Protein AF-A0A7V9ZVP1-F1 (afdb_monomer_lite)

Radius of gyration: 14.94 Å; chains: 1; bounding box: 48×21×31 Å

Foldseek 3Di:
DDPDDDDDPVRVVVVLCVLLQQVHAAADDPVVNQVSNVHWDPPDPCRVLVSNPNHHDPDDPD

Secondary structure (DSSP, 8-state):
-PPPPPPPHHHHHHHHHHHTT-SS-B---HHHHHHHHS----SSTHHHHHHHHTTBTT----

Structure (mmCIF, N/CA/C/O backbone):
data_AF-A0A7V9ZVP1-F1
#
_entry.id   AF-A0A7V9ZVP1-F1
#
loop_
_atom_site.group_PDB
_atom_site.id
_atom_site.type_symbol
_atom_site.label_atom_id
_atom_site.label_alt_id
_atom_site.label_comp_id
_atom_site.label_asym_id
_atom_site.label_entity_id
_atom_site.label_seq_id
_atom_site.pdbx_PDB_ins_code
_atom_site.Cartn_x
_atom_site.Cartn_y
_atom_site.Cartn_z
_atom_site.occupancy
_atom_site.B_iso_or_equiv
_atom_site.auth_seq_id
_atom_site.auth_comp_id
_atom_site.auth_asym_id
_atom_site.auth_atom_id
_atom_site.pdbx_PDB_model_num
ATOM 1 N N . MET A 1 1 ? -35.156 11.118 14.655 1.00 57.81 1 MET A N 1
ATOM 2 C CA . MET A 1 1 ? -33.962 11.123 13.782 1.00 57.81 1 MET A CA 1
ATOM 3 C C . MET A 1 1 ? -32.932 10.186 14.388 1.00 57.81 1 MET A C 1
ATOM 5 O O . MET A 1 1 ? -32.679 10.302 15.582 1.00 57.81 1 MET A O 1
ATOM 9 N N . ALA A 1 2 ? -32.413 9.221 13.627 1.00 73.19 2 ALA A N 1
ATOM 10 C CA . ALA A 1 2 ? -31.343 8.357 14.125 1.00 73.19 2 ALA A CA 1
ATOM 11 C C . ALA A 1 2 ? -30.085 9.209 14.356 1.00 73.19 2 ALA A C 1
ATOM 13 O O . ALA A 1 2 ? -29.747 10.033 13.508 1.00 73.19 2 ALA A O 1
ATOM 14 N N . ARG A 1 3 ? -29.418 9.049 15.505 1.00 80.94 3 ARG A N 1
ATOM 15 C CA . ARG A 1 3 ? -28.112 9.685 15.724 1.00 80.94 3 ARG A CA 1
ATOM 16 C C . ARG A 1 3 ? -27.120 9.105 14.721 1.00 80.94 3 ARG A C 1
ATOM 18 O O . ARG A 1 3 ? -27.013 7.885 14.602 1.00 80.94 3 ARG A O 1
ATOM 25 N N . GLU A 1 4 ? -26.410 9.978 14.017 1.00 87.25 4 GLU A N 1
ATOM 26 C CA . GLU A 1 4 ? -25.354 9.569 13.100 1.00 87.25 4 GLU A CA 1
ATOM 27 C C . GLU A 1 4 ? -24.246 8.847 13.880 1.00 87.25 4 GLU A C 1
ATOM 29 O O . GLU A 1 4 ? -23.828 9.279 14.959 1.00 87.25 4 GLU A O 1
ATOM 34 N N . ARG A 1 5 ? -23.816 7.690 13.373 1.00 92.00 5 ARG A N 1
ATOM 35 C CA . ARG A 1 5 ? -22.822 6.856 14.051 1.00 92.00 5 ARG A CA 1
ATOM 36 C C . ARG A 1 5 ? -21.430 7.451 13.858 1.00 92.00 5 ARG A C 1
ATOM 38 O O . ARG A 1 5 ? -20.926 7.499 12.740 1.00 92.00 5 ARG A O 1
ATOM 45 N N . VAL A 1 6 ? -20.771 7.792 14.963 1.00 94.31 6 VAL A N 1
ATOM 46 C CA . VAL A 1 6 ? -19.359 8.199 14.968 1.00 94.31 6 VAL A CA 1
ATOM 47 C C . VAL A 1 6 ? -18.461 6.963 14.883 1.00 94.31 6 VAL A C 1
ATOM 49 O O . VAL A 1 6 ? -18.646 6.006 15.634 1.00 94.31 6 VAL A O 1
ATOM 52 N N . LEU A 1 7 ? -17.483 6.984 13.975 1.00 96.06 7 LEU A N 1
ATOM 53 C CA . LEU A 1 7 ? -16.487 5.918 13.851 1.00 96.06 7 LEU A CA 1
ATOM 54 C C . LEU A 1 7 ? -15.428 6.026 14.954 1.00 96.06 7 LEU A C 1
ATOM 56 O O . LEU A 1 7 ? -14.861 7.091 15.198 1.00 96.06 7 LEU A O 1
ATOM 60 N N . SER A 1 8 ? -15.109 4.898 15.576 1.00 97.06 8 SER A N 1
ATOM 61 C CA . SER A 1 8 ? -13.962 4.757 16.464 1.00 97.06 8 SER A CA 1
ATOM 62 C C . SER A 1 8 ? -12.642 4.900 15.702 1.00 97.06 8 SER A C 1
ATOM 64 O O . SER A 1 8 ? -12.548 4.729 14.483 1.00 97.06 8 SER A O 1
ATOM 66 N N . ARG A 1 9 ? -11.560 5.139 16.445 1.00 98.06 9 ARG A N 1
ATOM 67 C CA . ARG A 1 9 ? -10.206 5.224 15.882 1.00 98.06 9 ARG A CA 1
ATOM 68 C C . ARG A 1 9 ? -9.768 3.936 15.179 1.00 98.06 9 ARG A C 1
ATOM 70 O O . ARG A 1 9 ? -9.077 4.007 14.165 1.00 98.06 9 ARG A O 1
ATOM 77 N N . LEU A 1 10 ? -10.170 2.772 15.696 1.00 98.12 10 LEU A N 1
ATOM 78 C CA . LEU A 1 10 ? -9.874 1.489 15.058 1.00 98.12 10 LEU A CA 1
ATOM 79 C C . LEU A 1 10 ? -10.581 1.381 13.702 1.00 98.12 10 LEU A C 1
ATOM 81 O O . LEU A 1 10 ? -9.956 0.998 12.715 1.00 98.12 10 LEU A O 1
ATOM 85 N N . GLU A 1 11 ? -11.851 1.774 13.635 1.00 98.12 11 GLU A N 1
ATOM 86 C CA . GLU A 1 11 ? -12.632 1.751 12.395 1.00 98.12 11 GLU A CA 1
ATOM 87 C C . GLU A 1 11 ? -12.071 2.725 11.363 1.00 98.12 11 GLU A C 1
ATOM 89 O O . GLU A 1 11 ? -11.887 2.344 10.208 1.00 98.12 11 GLU A O 1
ATOM 94 N N . LEU A 1 12 ? -11.703 3.940 11.780 1.00 98.00 12 LEU A N 1
ATOM 95 C CA . LEU A 1 12 ? -11.019 4.901 10.914 1.00 98.00 12 LEU A CA 1
ATOM 96 C C . LEU A 1 12 ? -9.690 4.344 10.389 1.00 98.00 12 LEU A C 1
ATOM 98 O O . LEU A 1 12 ? -9.413 4.443 9.195 1.00 98.00 12 LEU A O 1
ATOM 102 N N . ASN A 1 13 ? -8.892 3.701 11.245 1.00 98.31 13 ASN A N 1
ATOM 103 C CA . ASN A 1 13 ? -7.626 3.092 10.841 1.00 98.31 13 ASN A CA 1
ATOM 104 C C . ASN A 1 13 ? -7.828 1.962 9.820 1.00 98.31 13 ASN A C 1
ATOM 106 O O . ASN A 1 13 ? -7.162 1.948 8.785 1.00 98.31 13 ASN A O 1
ATOM 110 N N . ARG A 1 14 ? -8.765 1.040 10.068 1.00 98.31 14 ARG A N 1
ATOM 111 C CA . ARG A 1 14 ? -9.075 -0.038 9.116 1.00 98.31 14 ARG A CA 1
ATOM 112 C C . ARG A 1 14 ? -9.613 0.526 7.804 1.00 98.31 14 ARG A C 1
ATOM 114 O O . ARG A 1 14 ? -9.199 0.081 6.738 1.00 98.31 14 ARG A O 1
ATOM 121 N N . ALA A 1 15 ? -10.466 1.545 7.868 1.00 97.69 15 ALA A N 1
ATOM 122 C CA . ALA A 1 15 ? -11.014 2.194 6.686 1.00 97.69 15 ALA A CA 1
ATOM 123 C C . ALA A 1 15 ? -9.935 2.941 5.876 1.00 97.69 15 ALA A C 1
ATOM 125 O O . ALA A 1 15 ? -10.010 2.970 4.646 1.00 97.69 15 ALA A O 1
ATOM 126 N N . LEU A 1 16 ? -8.922 3.522 6.528 1.00 96.88 16 LEU A N 1
ATOM 127 C CA . LEU A 1 16 ? -7.761 4.116 5.860 1.00 96.88 16 LEU A CA 1
ATOM 128 C C . LEU A 1 16 ? -6.911 3.040 5.172 1.00 96.88 16 LEU A C 1
ATOM 130 O O . LEU A 1 16 ? -6.654 3.142 3.974 1.00 96.88 16 LEU A O 1
ATOM 134 N N . LEU A 1 17 ? -6.536 1.980 5.893 1.00 98.00 17 LEU A N 1
ATOM 135 C CA . LEU A 1 17 ? -5.730 0.884 5.343 1.00 98.00 17 LEU A CA 1
ATOM 136 C C . LEU A 1 17 ? -6.435 0.179 4.175 1.00 98.00 17 LEU A C 1
ATOM 138 O O . LEU A 1 17 ? -5.790 -0.176 3.190 1.00 98.00 17 LEU A O 1
ATOM 142 N N . ALA A 1 18 ? -7.761 0.025 4.244 1.00 97.88 18 ALA A N 1
ATOM 143 C CA . ALA A 1 18 ? -8.565 -0.517 3.151 1.00 97.88 18 ALA A CA 1
ATOM 144 C C . ALA A 1 18 ? -8.503 0.368 1.894 1.00 97.88 18 ALA A C 1
ATOM 146 O O . ALA A 1 18 ? -8.326 -0.143 0.788 1.00 97.88 18 ALA A O 1
ATOM 147 N N . ARG A 1 19 ? -8.612 1.696 2.048 1.00 96.50 19 ARG A N 1
ATOM 148 C CA . ARG A 1 19 ? -8.482 2.651 0.930 1.00 96.50 19 ARG A CA 1
ATOM 149 C C . ARG A 1 19 ? -7.069 2.664 0.350 1.00 96.50 19 ARG A C 1
ATOM 151 O O . ARG A 1 19 ? -6.923 2.794 -0.859 1.00 96.50 19 ARG A O 1
ATOM 158 N N . GLN A 1 20 ? -6.060 2.445 1.191 1.00 97.50 20 GLN A N 1
ATOM 159 C CA . GLN A 1 20 ? -4.657 2.354 0.788 1.00 97.50 20 GLN A CA 1
ATOM 160 C C . GLN A 1 20 ? -4.243 0.994 0.209 1.00 97.50 20 GLN A C 1
ATOM 162 O O . GLN A 1 20 ? -3.077 0.847 -0.156 1.00 97.50 20 GLN A O 1
ATOM 167 N N . LEU A 1 21 ? -5.165 0.026 0.108 1.00 97.94 21 LEU A N 1
ATOM 168 C CA . LEU A 1 21 ? -4.897 -1.333 -0.382 1.00 97.94 21 LEU A CA 1
ATOM 169 C C . LEU A 1 21 ? -3.875 -2.099 0.482 1.00 97.94 21 LEU A C 1
ATOM 171 O O . LEU A 1 21 ? -3.093 -2.893 -0.023 1.00 97.94 21 LEU A O 1
ATOM 175 N N . LEU A 1 22 ? -3.868 -1.838 1.794 1.00 97.75 22 LEU A N 1
ATOM 176 C CA . LEU A 1 22 ? -2.910 -2.412 2.750 1.00 97.75 22 LEU A CA 1
ATOM 177 C C . LEU A 1 22 ? -3.505 -3.496 3.659 1.00 97.75 22 LEU A C 1
ATOM 179 O O . LEU A 1 22 ? -2.781 -4.093 4.447 1.00 97.75 22 LEU A O 1
ATOM 183 N N . LEU A 1 23 ? -4.814 -3.753 3.584 1.00 98.00 23 LEU A N 1
ATOM 184 C CA . LEU A 1 23 ? -5.430 -4.887 4.294 1.00 98.00 23 LEU A CA 1
ATOM 185 C C . LEU A 1 23 ? -5.380 -6.188 3.491 1.00 98.00 23 LEU A C 1
ATOM 187 O O . LEU A 1 23 ? -5.442 -7.268 4.066 1.00 98.00 23 LEU A O 1
ATOM 191 N N . ARG A 1 24 ? -5.315 -6.070 2.167 1.00 97.31 24 ARG A N 1
ATOM 192 C CA . ARG A 1 24 ? -5.162 -7.173 1.225 1.00 97.31 24 ARG A CA 1
ATOM 193 C C . ARG A 1 24 ? -4.574 -6.624 -0.064 1.00 97.31 24 ARG A C 1
ATOM 195 O O . ARG A 1 24 ? -4.903 -5.495 -0.441 1.00 97.31 24 ARG A O 1
ATOM 202 N N . ARG A 1 25 ? -3.768 -7.437 -0.737 1.00 97.94 25 ARG A N 1
ATOM 203 C CA . ARG A 1 25 ? -3.360 -7.166 -2.112 1.00 97.94 25 ARG A CA 1
ATOM 204 C C . ARG A 1 25 ? -4.578 -7.343 -3.029 1.00 97.94 25 ARG A C 1
ATOM 206 O O . ARG A 1 25 ? -5.558 -8.003 -2.674 1.00 97.94 25 ARG A O 1
ATOM 213 N N . VAL A 1 26 ? -4.581 -6.644 -4.160 1.00 97.94 26 VAL A N 1
ATOM 214 C CA . VAL A 1 26 ? -5.711 -6.638 -5.100 1.00 97.94 26 VAL A CA 1
ATOM 215 C C . VAL A 1 26 ? -5.241 -6.778 -6.541 1.00 97.94 26 VAL A C 1
ATOM 217 O O . VAL A 1 26 ? -4.143 -6.360 -6.899 1.00 97.94 26 VAL A O 1
ATOM 220 N N . THR A 1 27 ? -6.103 -7.317 -7.396 1.00 97.88 27 THR A N 1
ATOM 221 C CA . THR A 1 27 ? -5.889 -7.338 -8.844 1.00 97.88 27 THR A CA 1
ATOM 222 C C . THR A 1 27 ? -6.399 -6.028 -9.439 1.00 97.88 27 THR A C 1
ATOM 224 O O . THR A 1 27 ? -7.598 -5.855 -9.654 1.00 97.88 27 THR A O 1
ATOM 227 N N . LEU A 1 28 ? -5.496 -5.070 -9.658 1.00 96.75 28 LEU A N 1
ATOM 228 C CA . LEU A 1 28 ? -5.784 -3.795 -10.317 1.00 96.75 28 LEU A CA 1
ATOM 229 C C . LEU A 1 28 ? -4.621 -3.393 -11.235 1.00 96.75 28 LEU A C 1
ATOM 231 O O . LEU A 1 28 ? -3.466 -3.656 -10.896 1.00 96.75 28 LEU A O 1
ATOM 235 N N . PRO A 1 29 ? -4.892 -2.685 -12.346 1.00 96.69 29 PRO A N 1
ATOM 236 C CA . PRO A 1 29 ? -3.840 -2.037 -13.121 1.00 96.69 29 PRO A CA 1
ATOM 237 C C . PRO A 1 29 ? -3.074 -1.013 -12.272 1.00 96.69 29 PRO A C 1
ATOM 239 O O . PRO A 1 29 ? -3.681 -0.280 -11.486 1.00 96.69 29 PRO A O 1
ATOM 242 N N . VAL A 1 30 ? -1.757 -0.906 -12.483 1.00 96.50 30 VAL A N 1
ATOM 243 C CA . VAL A 1 30 ? -0.878 0.020 -11.740 1.00 96.50 30 VAL A CA 1
ATOM 244 C C . VAL A 1 30 ? -1.407 1.464 -11.716 1.00 96.50 30 VAL A C 1
ATOM 246 O O . VAL A 1 30 ? -1.505 2.014 -10.617 1.00 96.50 30 VAL A O 1
ATOM 249 N N . PRO A 1 31 ? -1.842 2.078 -12.840 1.00 96.75 31 PRO A N 1
ATOM 250 C CA . PRO A 1 31 ? -2.373 3.443 -12.807 1.00 96.75 31 PRO A CA 1
ATOM 251 C C . PRO A 1 31 ? -3.585 3.591 -11.879 1.00 96.75 31 PRO A C 1
ATOM 253 O O . PRO A 1 31 ? -3.650 4.526 -11.087 1.00 96.75 31 PRO A O 1
ATOM 256 N N . ARG A 1 32 ? -4.500 2.611 -11.886 1.00 97.69 32 ARG A N 1
ATOM 257 C CA . ARG A 1 32 ? -5.690 2.615 -11.017 1.00 97.69 32 ARG A CA 1
ATOM 258 C C . ARG A 1 32 ? -5.337 2.451 -9.545 1.00 97.69 32 ARG A C 1
ATOM 260 O O . ARG A 1 32 ? -5.999 3.031 -8.687 1.00 97.69 32 ARG A O 1
ATOM 267 N N . ALA A 1 33 ? -4.306 1.670 -9.244 1.00 97.31 33 ALA A N 1
ATOM 268 C CA . ALA A 1 33 ? -3.817 1.519 -7.881 1.00 97.31 33 ALA A CA 1
ATOM 269 C C . ALA A 1 33 ? -3.224 2.833 -7.352 1.00 97.31 33 ALA A C 1
ATOM 271 O O . ALA A 1 33 ? -3.530 3.219 -6.226 1.00 97.31 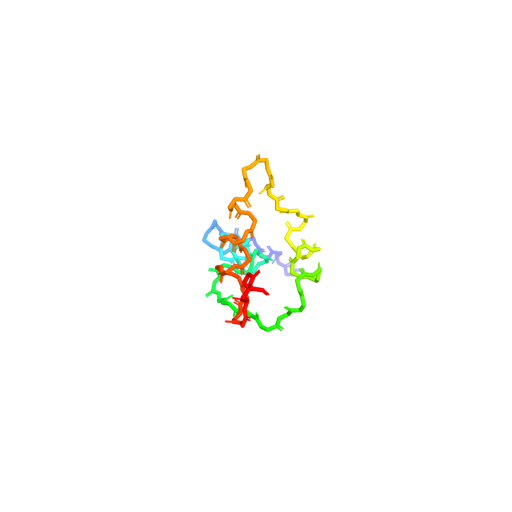33 ALA A O 1
ATOM 272 N N . ILE A 1 34 ? -2.437 3.535 -8.176 1.00 97.19 34 ILE A N 1
ATOM 273 C CA . ILE A 1 34 ? -1.831 4.828 -7.825 1.00 97.19 34 ILE A CA 1
ATOM 274 C C . ILE A 1 34 ? -2.910 5.901 -7.640 1.00 97.19 34 ILE A C 1
ATOM 276 O O . ILE A 1 34 ? -2.920 6.557 -6.602 1.00 97.19 34 ILE A O 1
ATOM 280 N N . GLU A 1 35 ? -3.859 6.026 -8.575 1.00 97.00 35 GLU A N 1
ATOM 281 C CA . GLU A 1 35 ? -5.000 6.954 -8.464 1.00 97.00 35 GLU A CA 1
ATOM 282 C C . GLU A 1 35 ? -5.767 6.751 -7.154 1.00 97.00 35 GLU A C 1
ATOM 284 O O . GLU A 1 35 ? -6.093 7.705 -6.449 1.00 97.00 35 GLU A O 1
ATOM 289 N N . ARG A 1 3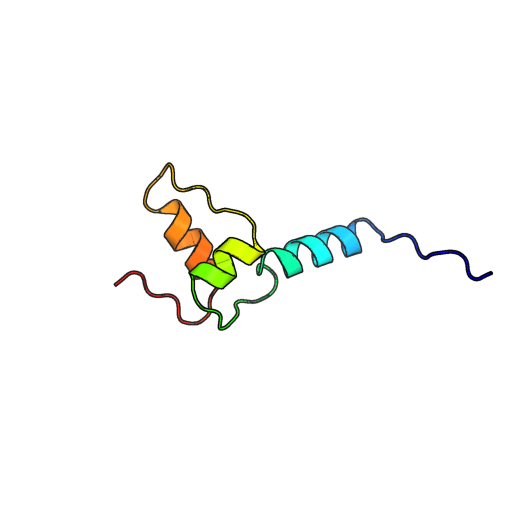6 ? -6.018 5.490 -6.786 1.00 95.88 36 ARG A N 1
ATOM 290 C CA . ARG A 1 36 ? -6.780 5.149 -5.582 1.00 95.88 36 ARG A CA 1
ATOM 291 C C . ARG A 1 36 ? -6.072 5.547 -4.287 1.00 95.88 36 ARG A C 1
ATOM 293 O O . ARG A 1 36 ? -6.750 5.855 -3.308 1.00 95.88 36 ARG A O 1
ATOM 300 N N . VAL A 1 37 ? -4.739 5.531 -4.270 1.00 95.94 37 VAL A N 1
ATOM 301 C CA . VAL A 1 37 ? -3.934 5.953 -3.110 1.00 95.94 37 VAL A CA 1
ATOM 302 C C . VAL A 1 37 ? -3.474 7.414 -3.200 1.00 95.94 37 VAL A C 1
ATOM 304 O O . VAL A 1 37 ? -2.828 7.906 -2.277 1.00 95.94 37 VAL A O 1
ATOM 307 N N . GLY A 1 38 ? -3.827 8.114 -4.282 1.00 96.94 38 GLY A N 1
ATOM 308 C CA . GLY A 1 38 ? -3.498 9.511 -4.563 1.00 96.94 38 GLY A CA 1
ATOM 309 C C . GLY A 1 38 ? -2.123 9.695 -5.203 1.00 96.94 38 GLY A C 1
ATOM 310 O O . GLY A 1 38 ? -2.016 10.302 -6.263 1.00 96.94 38 GLY A O 1
ATOM 311 N N . ALA A 1 39 ? -1.069 9.174 -4.573 1.00 95.81 39 ALA A N 1
ATOM 312 C CA . ALA A 1 39 ? 0.296 9.213 -5.095 1.00 95.81 39 ALA A CA 1
ATOM 313 C C . ALA A 1 39 ? 1.189 8.188 -4.383 1.00 95.81 39 ALA A C 1
ATOM 315 O O . ALA A 1 39 ? 0.888 7.735 -3.277 1.00 95.81 39 ALA A O 1
ATOM 316 N N . LEU A 1 40 ? 2.333 7.876 -4.995 1.00 96.62 40 LEU A N 1
ATOM 317 C CA . LEU A 1 40 ? 3.427 7.151 -4.355 1.00 96.62 40 LEU A CA 1
ATOM 318 C C . LEU A 1 40 ? 4.683 8.018 -4.365 1.00 96.62 40 LEU A C 1
ATOM 320 O O . LEU A 1 40 ? 4.985 8.682 -5.353 1.00 96.62 40 LEU A O 1
ATOM 324 N N . GLN A 1 41 ? 5.421 7.989 -3.260 1.00 95.56 41 GLN A N 1
ATOM 325 C CA . GLN A 1 41 ? 6.715 8.656 -3.173 1.00 95.56 41 GLN A CA 1
ATOM 326 C C . GLN A 1 41 ? 7.731 7.908 -4.043 1.00 95.56 41 GLN A C 1
ATOM 328 O O . GLN A 1 41 ? 7.954 6.710 -3.855 1.00 95.56 41 GLN A O 1
ATOM 333 N N . ALA A 1 42 ? 8.329 8.619 -4.997 1.00 96.06 42 ALA A N 1
ATOM 334 C CA . ALA A 1 42 ? 9.242 8.065 -5.999 1.00 96.06 42 ALA A CA 1
ATOM 335 C C . ALA A 1 42 ? 10.633 8.719 -5.981 1.00 96.06 42 ALA A C 1
ATOM 337 O O . ALA A 1 42 ? 11.411 8.543 -6.912 1.00 96.06 42 ALA A O 1
ATOM 338 N N . GLN A 1 43 ? 10.968 9.463 -4.92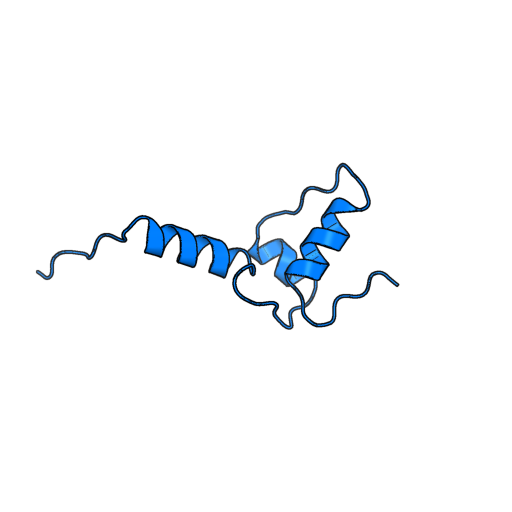0 1.00 97.38 43 GLN A N 1
ATOM 339 C CA . GLN A 1 43 ? 12.256 10.164 -4.809 1.00 97.38 43 GLN A CA 1
ATOM 340 C C . GLN A 1 43 ? 13.434 9.193 -4.638 1.00 97.38 43 GLN A C 1
ATOM 342 O O . GLN A 1 43 ? 14.546 9.501 -5.051 1.00 97.38 43 GLN A O 1
ATOM 347 N N . TRP A 1 44 ? 13.189 8.005 -4.071 1.00 97.38 44 TRP A N 1
ATOM 348 C CA . TRP A 1 44 ? 14.119 6.876 -4.091 1.00 97.38 44 TRP A CA 1
ATOM 349 C C . TRP A 1 44 ? 13.587 5.813 -5.068 1.00 97.38 44 TRP A C 1
ATOM 351 O O . TRP A 1 44 ? 12.475 5.322 -4.847 1.00 97.38 44 TRP A O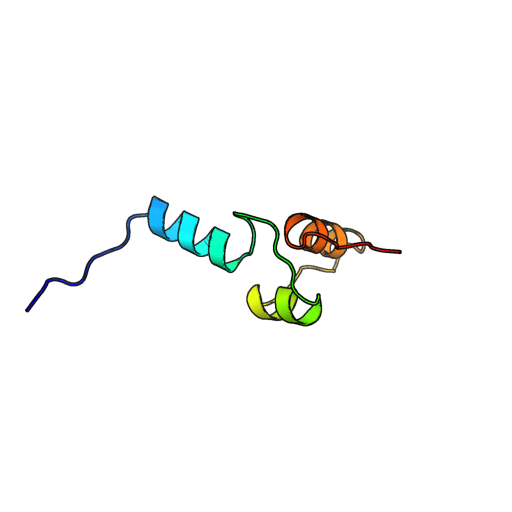 1
ATOM 361 N N . PRO A 1 45 ? 14.330 5.436 -6.130 1.00 94.56 45 PRO A N 1
ATOM 362 C CA . PRO A 1 45 ? 13.789 4.608 -7.212 1.00 94.56 45 PRO A CA 1
ATOM 363 C C . PRO A 1 45 ? 13.155 3.269 -6.782 1.00 94.56 45 PRO A C 1
ATOM 365 O O . PRO A 1 45 ? 12.146 2.895 -7.370 1.00 94.56 45 PRO A O 1
ATOM 368 N N . PRO A 1 46 ? 13.658 2.543 -5.763 1.00 95.38 46 PRO A N 1
ATOM 369 C CA . PRO A 1 46 ? 13.019 1.316 -5.271 1.00 95.38 46 PRO A CA 1
ATOM 370 C C . PRO A 1 46 ? 11.676 1.501 -4.535 1.00 95.38 46 PRO A C 1
ATOM 372 O O . PRO A 1 46 ? 10.843 0.593 -4.573 1.00 95.38 46 PRO A O 1
ATOM 375 N N . SER A 1 47 ? 11.432 2.653 -3.891 1.00 96.00 47 SER A N 1
ATOM 376 C CA . SER A 1 47 ? 10.221 2.926 -3.086 1.00 96.00 47 SER A CA 1
ATOM 377 C C . SER A 1 47 ? 8.893 2.597 -3.783 1.00 96.00 47 SER A C 1
ATOM 379 O O . SER A 1 47 ? 8.090 1.859 -3.201 1.00 96.00 47 SER A O 1
ATOM 381 N N . PRO A 1 48 ? 8.609 3.108 -4.999 1.00 96.38 48 PRO A N 1
ATOM 382 C CA . PRO A 1 48 ? 7.323 2.878 -5.650 1.00 96.38 48 PRO A CA 1
ATOM 383 C C . PRO A 1 48 ? 7.105 1.402 -5.996 1.00 96.38 48 PRO A C 1
ATOM 385 O O . PRO A 1 48 ? 5.981 0.921 -5.883 1.00 96.38 48 PRO A O 1
ATOM 388 N N . TYR A 1 49 ? 8.161 0.656 -6.334 1.00 96.69 49 TYR A N 1
ATOM 389 C CA . TYR A 1 49 ? 8.052 -0.776 -6.624 1.00 96.69 49 TYR A CA 1
ATOM 390 C C . TYR A 1 49 ? 7.673 -1.577 -5.379 1.00 96.69 49 TYR A C 1
ATOM 392 O O . TYR A 1 49 ? 6.779 -2.417 -5.446 1.00 96.69 49 TYR A O 1
ATOM 400 N N . ILE A 1 50 ? 8.288 -1.278 -4.230 1.00 96.75 50 ILE A N 1
ATOM 401 C CA . ILE A 1 50 ? 7.926 -1.902 -2.948 1.00 96.75 50 ILE A CA 1
ATOM 402 C C . ILE A 1 50 ? 6.480 -1.542 -2.586 1.00 96.75 50 ILE A C 1
ATOM 404 O O . ILE A 1 50 ? 5.693 -2.400 -2.190 1.00 96.75 50 ILE A O 1
ATOM 408 N N . ALA A 1 51 ? 6.098 -0.277 -2.769 1.00 97.31 51 ALA A N 1
ATOM 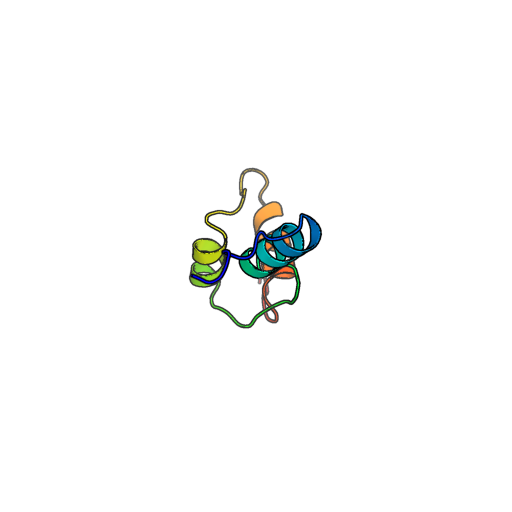409 C CA . ALA A 1 51 ? 4.744 0.180 -2.493 1.00 97.31 51 ALA A CA 1
ATOM 410 C C . ALA A 1 51 ? 3.688 -0.518 -3.370 1.00 97.31 51 ALA A C 1
ATOM 412 O O . ALA A 1 51 ? 2.611 -0.841 -2.862 1.00 97.31 51 ALA A O 1
ATOM 413 N N . LEU A 1 52 ? 3.976 -0.753 -4.651 1.00 97.56 52 LEU A N 1
ATOM 414 C CA . LEU A 1 52 ? 3.091 -1.473 -5.570 1.00 97.56 52 LEU A CA 1
ATOM 415 C C . LEU A 1 52 ? 3.051 -2.972 -5.257 1.00 97.56 52 LEU A C 1
ATOM 417 O O . LEU A 1 52 ? 1.962 -3.539 -5.184 1.00 97.56 52 LEU A O 1
ATOM 421 N N . TRP A 1 53 ? 4.200 -3.588 -4.974 1.00 97.56 53 TRP A N 1
ATOM 422 C CA . TRP A 1 53 ? 4.295 -4.998 -4.586 1.00 97.56 53 TRP A CA 1
ATOM 423 C C . TRP A 1 53 ? 3.429 -5.323 -3.359 1.00 97.56 53 TRP A C 1
ATOM 425 O O . TRP A 1 53 ?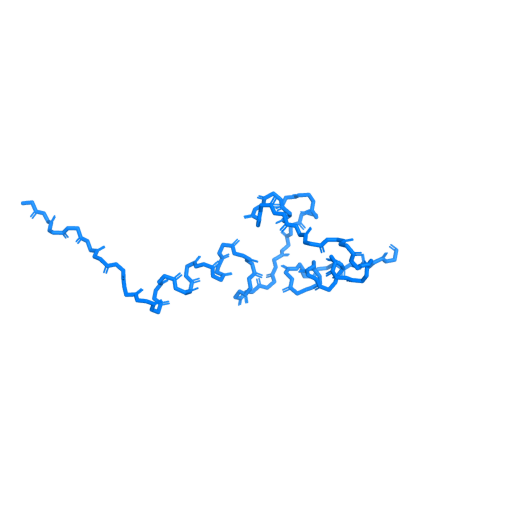 2.665 -6.290 -3.376 1.00 97.56 53 TRP A O 1
ATOM 435 N N . SER A 1 54 ? 3.446 -4.458 -2.339 1.00 97.25 54 SER A N 1
ATOM 436 C CA . SER A 1 54 ? 2.628 -4.620 -1.127 1.00 97.25 54 SER A CA 1
ATOM 437 C C . SER A 1 54 ? 1.117 -4.464 -1.352 1.00 97.25 54 SER A C 1
ATOM 439 O O . SER A 1 54 ? 0.343 -4.782 -0.452 1.00 97.25 54 SER A O 1
ATOM 441 N N . ARG A 1 55 ? 0.679 -3.952 -2.511 1.00 98.00 55 ARG A N 1
ATOM 442 C CA . ARG A 1 55 ? -0.730 -3.610 -2.803 1.00 98.00 55 ARG A CA 1
ATOM 443 C C . ARG A 1 55 ? -1.352 -4.443 -3.920 1.00 98.00 55 ARG A C 1
ATOM 445 O O . ARG A 1 55 ? -2.574 -4.562 -3.965 1.00 98.00 55 ARG A O 1
ATOM 452 N N . LEU A 1 56 ? -0.549 -4.993 -4.825 1.00 98.12 56 LEU A N 1
ATOM 453 C CA . LEU A 1 56 ? -1.014 -5.639 -6.051 1.00 98.12 56 LEU A CA 1
ATOM 454 C C . LEU A 1 56 ? -0.577 -7.097 -6.109 1.00 98.12 56 LEU A C 1
ATOM 456 O O . LEU A 1 56 ? 0.604 -7.361 -5.913 1.00 98.12 56 LEU A O 1
ATOM 460 N N . GLU A 1 57 ? -1.502 -8.015 -6.405 1.00 97.25 57 GLU A N 1
ATOM 461 C CA . GLU A 1 57 ? -1.249 -9.468 -6.354 1.00 97.25 57 GLU A CA 1
ATOM 462 C C . GLU A 1 57 ? -0.175 -9.938 -7.346 1.00 97.25 57 GLU A C 1
ATOM 464 O O . GLU A 1 57 ? 0.774 -10.622 -6.960 1.00 97.25 57 GLU A O 1
ATOM 469 N N . ASP A 1 58 ? -0.262 -9.487 -8.596 1.00 92.44 58 ASP A N 1
ATOM 470 C CA . ASP A 1 58 ? 0.592 -9.962 -9.694 1.00 92.44 58 ASP A CA 1
ATOM 471 C C . ASP A 1 58 ? 1.638 -8.929 -10.131 1.00 92.44 58 ASP A C 1
ATOM 473 O O . ASP A 1 58 ? 2.136 -8.959 -11.256 1.00 92.44 58 ASP A O 1
ATOM 477 N N . PHE A 1 59 ? 1.969 -7.971 -9.261 1.00 96.69 59 PHE A N 1
ATOM 478 C CA . PHE A 1 59 ? 2.938 -6.936 -9.605 1.00 96.69 59 PHE A CA 1
ATOM 479 C C . PHE A 1 59 ? 4.350 -7.504 -9.747 1.00 96.69 59 PHE A C 1
ATOM 481 O O . PHE A 1 59 ? 4.925 -8.033 -8.792 1.00 96.69 59 PHE A O 1
ATOM 488 N N . ARG A 1 60 ? 4.922 -7.321 -10.939 1.00 92.50 60 ARG A N 1
ATOM 489 C CA . ARG A 1 60 ? 6.309 -7.639 -11.281 1.00 92.50 60 ARG A CA 1
ATOM 490 C C . ARG A 1 60 ? 6.978 -6.384 -11.834 1.00 92.50 60 ARG A C 1
ATOM 492 O O . ARG A 1 60 ? 6.340 -5.595 -12.521 1.00 92.50 60 ARG A O 1
ATOM 499 N N . ARG A 1 61 ? 8.248 -6.183 -11.479 1.00 83.38 61 ARG A N 1
ATOM 500 C CA . ARG A 1 61 ? 9.053 -5.025 -11.911 1.00 83.38 61 ARG A CA 1
ATOM 501 C C . ARG A 1 61 ? 9.652 -5.206 -13.314 1.00 83.38 61 ARG A C 1
ATOM 503 O O . ARG A 1 61 ? 10.085 -4.225 -13.901 1.00 83.38 61 ARG A O 1
ATOM 510 N N . GLU A 1 62 ? 9.754 -6.459 -13.741 1.00 74.62 62 GLU A N 1
ATOM 511 C CA . GLU A 1 62 ? 10.479 -6.944 -14.923 1.00 74.62 62 GLU A CA 1
ATOM 512 C C . GLU A 1 62 ? 9.974 -6.324 -16.228 1.00 74.62 62 GLU A C 1
ATOM 514 O O . GLU A 1 62 ? 8.736 -6.236 -16.392 1.00 74.62 62 GLU A O 1
#

Sequence (62 aa):
MARERVLSRLELNRALLARQLLLRRVTLPVPRAIERVGALQAQWPPSPYIALWSRLEDFRRE

pLDDT: mean 94.82, std 6.91, range [57.81, 98.31]